Protein AF-S9QBD2-F1 (afdb_monomer_lite)

Secondary structure (DSSP, 8-state):
---EEEEEEETTEEEEEEEETTEEEEEE-S--SS--HHHHHHHHHHHHHHHHSSEEPTT--EE-SSEEEEEEE-

Foldseek 3Di:
DDWFWDWDDQPPWIWTWTDDDFKIKTFTPDDDPPDDFVVQQVSRQVGNCVRVVFHFDPPQWDDTSGMIMTTTDD

Structure (mmCIF, N/CA/C/O backbone):
data_AF-S9QBD2-F1
#
_entry.id   AF-S9QBD2-F1
#
loop_
_atom_site.group_PDB
_atom_site.id
_atom_site.type_symbol
_atom_site.label_atom_id
_atom_site.label_alt_id
_atom_site.label_comp_id
_atom_site.label_asym_id
_atom_site.label_entity_id
_atom_site.label_seq_id
_atom_site.pdbx_PDB_ins_code
_atom_site.Cartn_x
_atom_site.Cartn_y
_atom_site.Cartn_z
_atom_site.occupancy
_atom_site.B_iso_or_equiv
_atom_site.auth_seq_id
_atom_site.auth_comp_id
_atom_site.auth_asym_id
_atom_site.auth_atom_id
_atom_site.pdbx_PDB_model_num
ATOM 1 N N . MET A 1 1 ? 0.341 9.168 22.035 1.00 45.34 1 MET A N 1
ATOM 2 C CA . MET A 1 1 ? -0.231 9.183 20.669 1.00 45.34 1 MET A CA 1
ATOM 3 C C . MET A 1 1 ? 0.703 8.394 19.751 1.00 45.34 1 MET A C 1
ATOM 5 O O . MET A 1 1 ? 1.562 8.995 19.127 1.00 45.34 1 MET A O 1
ATOM 9 N N . GLY A 1 2 ? 0.627 7.059 19.743 1.00 57.22 2 GLY A N 1
ATOM 10 C CA . GLY A 1 2 ? 1.592 6.214 19.021 1.00 57.22 2 GLY A CA 1
ATOM 11 C C . GLY A 1 2 ? 1.042 5.755 17.675 1.00 57.22 2 GLY A C 1
ATOM 12 O O . GLY A 1 2 ? 0.054 5.028 17.653 1.00 57.22 2 GLY A O 1
ATOM 13 N N . GLY A 1 3 ? 1.647 6.199 16.572 1.00 72.75 3 GLY A N 1
ATOM 14 C CA . GLY A 1 3 ? 1.523 5.494 15.294 1.00 72.75 3 GLY A CA 1
ATOM 15 C C . GLY A 1 3 ? 2.332 4.200 15.366 1.00 72.75 3 GLY A C 1
ATOM 16 O O . GLY A 1 3 ? 3.383 4.174 16.008 1.00 72.75 3 GLY A O 1
ATOM 17 N N . ARG A 1 4 ? 1.820 3.123 14.773 1.00 88.81 4 ARG A N 1
ATOM 18 C CA . ARG A 1 4 ? 2.550 1.859 14.629 1.00 88.81 4 ARG A CA 1
ATOM 19 C C . ARG A 1 4 ? 3.199 1.849 13.252 1.00 88.81 4 ARG A C 1
ATOM 21 O O . ARG A 1 4 ? 2.622 2.369 12.299 1.00 88.81 4 ARG A O 1
ATOM 28 N N . SER A 1 5 ? 4.387 1.273 13.156 1.00 95.31 5 SER A N 1
ATOM 29 C CA . SER A 1 5 ? 5.124 1.196 11.902 1.00 95.31 5 SER A CA 1
ATOM 30 C C . SER A 1 5 ? 5.855 -0.131 11.758 1.00 95.31 5 SER A C 1
ATOM 32 O O . SER A 1 5 ? 6.051 -0.860 12.734 1.00 95.31 5 SER A O 1
ATOM 34 N N . GLY A 1 6 ? 6.231 -0.450 10.527 1.00 97.06 6 GLY A N 1
ATOM 35 C CA . GLY A 1 6 ? 7.027 -1.620 10.191 1.00 97.06 6 GLY A CA 1
ATOM 36 C C . GLY A 1 6 ? 7.384 -1.626 8.712 1.00 97.06 6 GLY A C 1
ATOM 37 O O . GLY A 1 6 ? 6.740 -0.949 7.915 1.00 97.06 6 GLY A O 1
ATOM 38 N N . SER A 1 7 ? 8.399 -2.400 8.347 1.00 97.38 7 SER A N 1
ATOM 39 C CA . SER A 1 7 ? 8.871 -2.496 6.965 1.00 97.38 7 SER A CA 1
ATOM 40 C C . SER A 1 7 ? 8.675 -3.913 6.443 1.00 97.38 7 SER A C 1
ATOM 42 O O . SER A 1 7 ? 8.867 -4.882 7.178 1.00 97.38 7 SER A O 1
ATOM 44 N N . THR A 1 8 ? 8.296 -4.048 5.175 1.00 98.31 8 THR A N 1
ATOM 45 C CA . THR A 1 8 ? 8.143 -5.354 4.520 1.00 98.31 8 THR A CA 1
ATOM 46 C C . THR A 1 8 ? 8.532 -5.285 3.047 1.00 98.31 8 THR A C 1
ATOM 48 O O . THR A 1 8 ? 8.617 -4.210 2.449 1.00 98.31 8 THR A O 1
ATOM 51 N N . VAL A 1 9 ? 8.779 -6.452 2.460 1.00 98.06 9 VAL A N 1
ATOM 52 C CA . VAL A 1 9 ? 9.058 -6.624 1.036 1.00 98.06 9 VAL A CA 1
ATOM 53 C C . VAL A 1 9 ? 7.927 -7.435 0.419 1.00 98.06 9 VAL A C 1
ATOM 55 O O . VAL A 1 9 ? 7.627 -8.542 0.864 1.00 98.06 9 VAL A O 1
ATOM 58 N N . VAL A 1 10 ? 7.320 -6.895 -0.635 1.00 97.69 10 VAL A N 1
ATOM 59 C CA . VAL A 1 10 ? 6.273 -7.559 -1.412 1.00 97.69 10 VAL A CA 1
ATOM 60 C C . VAL A 1 10 ? 6.717 -7.626 -2.869 1.00 97.69 10 VAL A C 1
ATOM 62 O O . VAL A 1 10 ? 6.707 -6.635 -3.602 1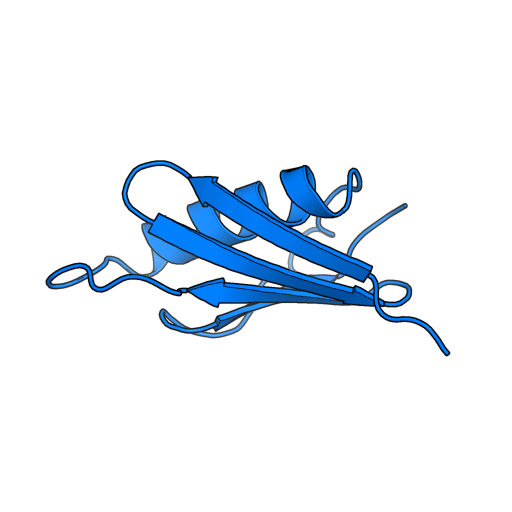.00 97.69 10 VAL A O 1
ATOM 65 N N . GLY A 1 11 ? 7.137 -8.819 -3.293 1.00 95.31 11 GLY A N 1
ATOM 66 C CA . GLY A 1 11 ? 7.717 -9.025 -4.618 1.00 95.31 11 GLY A CA 1
ATOM 67 C C . GLY A 1 11 ? 8.997 -8.206 -4.799 1.00 95.31 11 GLY A C 1
ATOM 68 O O . GLY A 1 11 ? 9.950 -8.368 -4.043 1.00 95.31 11 GLY A O 1
ATOM 69 N N . ALA A 1 12 ? 9.015 -7.327 -5.802 1.00 95.44 12 ALA A N 1
ATOM 70 C CA . ALA A 1 12 ? 10.152 -6.452 -6.097 1.00 95.44 12 ALA A CA 1
ATOM 71 C C . ALA A 1 12 ? 10.126 -5.113 -5.333 1.00 95.44 12 ALA A C 1
ATOM 73 O O . ALA A 1 12 ? 11.020 -4.289 -5.528 1.00 95.44 12 ALA A O 1
ATOM 74 N N . TYR A 1 13 ? 9.111 -4.861 -4.503 1.00 97.69 13 TYR A N 1
ATOM 75 C CA . TYR A 1 13 ? 8.906 -3.579 -3.831 1.00 97.69 13 TYR A CA 1
ATOM 76 C C . TYR A 1 13 ? 9.169 -3.700 -2.330 1.00 97.69 13 TYR A C 1
ATOM 78 O O . TYR A 1 13 ? 8.663 -4.614 -1.680 1.00 97.69 13 TYR A O 1
ATOM 86 N N . ALA A 1 14 ? 9.937 -2.764 -1.781 1.00 98.12 14 ALA A N 1
ATOM 87 C CA . ALA A 1 14 ? 10.112 -2.604 -0.342 1.00 98.12 14 ALA A CA 1
ATOM 88 C C . ALA A 1 14 ? 9.262 -1.424 0.133 1.00 98.12 14 ALA A C 1
ATOM 90 O O . ALA A 1 14 ? 9.243 -0.384 -0.531 1.00 98.12 14 ALA A O 1
ATOM 91 N N . PHE A 1 15 ? 8.568 -1.593 1.257 1.00 98.44 15 PHE A N 1
ATOM 92 C CA . PHE A 1 15 ? 7.709 -0.567 1.835 1.00 98.44 15 PHE A CA 1
ATOM 93 C C . PHE A 1 15 ? 7.995 -0.349 3.314 1.00 98.44 15 PHE A C 1
ATOM 95 O O . PHE A 1 15 ? 8.121 -1.313 4.069 1.00 98.44 15 PHE A O 1
ATOM 102 N N . ASP A 1 16 ? 7.993 0.917 3.716 1.00 98.31 16 ASP A N 1
ATOM 103 C CA . ASP A 1 16 ? 7.865 1.356 5.099 1.00 98.31 16 ASP A CA 1
ATOM 104 C C . ASP A 1 16 ? 6.407 1.745 5.346 1.00 98.31 16 ASP A C 1
ATOM 106 O O . ASP A 1 16 ? 5.886 2.700 4.765 1.00 98.31 16 ASP A O 1
ATOM 110 N N . VAL A 1 17 ? 5.726 0.974 6.187 1.00 98.12 17 VAL A N 1
ATOM 111 C CA . VAL A 1 17 ? 4.309 1.147 6.492 1.00 98.12 17 VAL A CA 1
ATOM 112 C C . VAL A 1 17 ? 4.153 1.865 7.822 1.00 98.12 17 VAL A C 1
ATOM 114 O O . VAL A 1 17 ? 4.759 1.483 8.822 1.00 98.12 17 VAL A O 1
ATOM 117 N N . ASN A 1 18 ? 3.285 2.871 7.846 1.00 97.38 18 ASN A N 1
ATOM 118 C CA . ASN A 1 18 ? 2.851 3.579 9.041 1.00 97.38 18 ASN A CA 1
ATOM 119 C C . ASN A 1 18 ? 1.328 3.514 9.131 1.00 97.38 18 ASN A C 1
ATOM 121 O O . ASN A 1 18 ? 0.637 3.695 8.134 1.00 97.38 18 ASN A O 1
ATOM 125 N N . PHE A 1 19 ? 0.786 3.272 10.321 1.00 96.00 19 PHE A N 1
ATOM 126 C CA . PHE A 1 19 ? -0.657 3.264 10.526 1.00 96.00 19 PHE A CA 1
ATOM 127 C C . PHE A 1 19 ? -1.055 3.783 11.906 1.00 96.00 19 PHE A C 1
ATOM 129 O O . PHE A 1 19 ? -0.338 3.642 12.904 1.00 96.00 19 PHE A O 1
ATOM 136 N N . LYS A 1 20 ? -2.227 4.416 11.960 1.00 94.56 20 LYS A N 1
ATOM 137 C CA . LYS A 1 20 ? -2.797 4.992 13.177 1.00 94.56 20 LYS A CA 1
ATOM 138 C C . LYS A 1 20 ? -4.317 5.041 13.069 1.00 94.56 20 LYS A C 1
ATOM 140 O O . LYS A 1 20 ? -4.862 5.680 12.175 1.00 94.56 20 LYS A O 1
ATOM 145 N N . GLY A 1 21 ? -5.002 4.425 14.031 1.00 92.69 21 GLY A N 1
ATOM 146 C CA . GLY A 1 21 ? -6.458 4.296 13.967 1.00 92.69 21 GLY A CA 1
ATOM 147 C C . GLY A 1 21 ? -6.862 3.515 12.717 1.00 92.69 21 GLY A C 1
ATOM 148 O O . GLY A 1 21 ? -6.327 2.436 12.484 1.00 92.69 21 GLY A O 1
ATOM 149 N N . SER A 1 22 ? -7.754 4.084 11.909 1.00 95.44 22 SER A N 1
ATOM 150 C CA . SER A 1 22 ? -8.242 3.493 10.659 1.00 95.44 22 SER A CA 1
ATOM 151 C C . SER A 1 22 ? -7.450 3.905 9.413 1.00 95.44 22 SER A C 1
ATOM 153 O O . SER A 1 22 ? -7.885 3.604 8.309 1.00 95.44 22 SER A O 1
ATOM 155 N N . GLN A 1 23 ? -6.316 4.600 9.544 1.00 96.62 23 GLN A N 1
ATOM 156 C CA . GLN A 1 23 ? -5.520 5.057 8.398 1.00 96.62 23 GLN A CA 1
ATOM 157 C C . GLN A 1 23 ? -4.166 4.356 8.335 1.00 96.62 23 GLN A C 1
ATOM 159 O O . GLN A 1 23 ? -3.492 4.215 9.360 1.00 96.62 23 GLN A O 1
ATOM 164 N N . ALA A 1 24 ? -3.764 3.967 7.125 1.00 97.94 24 ALA A N 1
ATOM 165 C CA . ALA A 1 24 ? -2.468 3.376 6.834 1.00 97.94 24 ALA A CA 1
ATOM 166 C C . ALA A 1 24 ? -1.831 3.978 5.574 1.00 97.94 24 ALA A C 1
ATOM 168 O O . ALA A 1 24 ? -2.510 4.324 4.605 1.00 97.94 24 ALA A O 1
ATOM 169 N N . GLU A 1 25 ? -0.507 4.060 5.592 1.00 98.00 25 GLU A N 1
ATOM 170 C CA . GLU A 1 25 ? 0.328 4.599 4.524 1.00 98.00 25 GLU A CA 1
ATOM 171 C C . GLU A 1 25 ? 1.528 3.674 4.323 1.00 98.00 25 GLU A C 1
ATOM 173 O O . GLU A 1 25 ? 2.161 3.263 5.291 1.00 98.00 25 GLU A O 1
ATOM 178 N N . ALA A 1 26 ? 1.852 3.352 3.076 1.00 98.38 26 ALA A N 1
ATOM 179 C CA . ALA A 1 26 ? 3.000 2.550 2.683 1.00 98.38 26 ALA A CA 1
ATOM 180 C C . ALA A 1 26 ? 3.897 3.363 1.750 1.00 98.38 26 ALA A C 1
ATOM 182 O O . ALA A 1 26 ? 3.531 3.646 0.607 1.00 98.38 26 ALA A O 1
ATOM 183 N N . TYR A 1 27 ? 5.083 3.715 2.234 1.00 98.00 27 TYR A N 1
ATOM 184 C CA . TYR A 1 27 ? 6.106 4.431 1.482 1.00 98.00 27 TYR A CA 1
ATOM 185 C C . TYR A 1 27 ? 7.043 3.443 0.812 1.00 98.00 27 TYR A C 1
ATOM 187 O O . TYR A 1 27 ? 7.639 2.610 1.488 1.00 98.00 27 TYR A O 1
ATOM 195 N N . ARG A 1 28 ? 7.207 3.527 -0.507 1.00 96.94 28 ARG A N 1
ATOM 196 C CA . ARG A 1 28 ? 8.158 2.674 -1.218 1.00 96.94 28 ARG A CA 1
ATOM 197 C C . ARG A 1 28 ? 9.586 3.122 -0.912 1.00 96.94 28 ARG A C 1
ATOM 199 O O . ARG A 1 28 ? 9.959 4.249 -1.228 1.00 96.94 28 ARG A O 1
ATOM 206 N N . SER A 1 29 ? 10.398 2.223 -0.368 1.00 96.88 29 SER A N 1
ATOM 207 C CA . SER A 1 29 ? 11.757 2.521 0.101 1.00 96.88 29 SER A CA 1
ATOM 208 C C . SER A 1 29 ? 12.869 2.054 -0.842 1.00 96.88 29 SER A C 1
ATOM 210 O O . SER A 1 29 ? 14.038 2.359 -0.616 1.00 96.88 29 SER A O 1
ATOM 212 N N . ASN A 1 30 ? 12.532 1.365 -1.939 1.00 96.31 30 ASN A N 1
ATOM 213 C CA . ASN A 1 30 ? 13.499 0.934 -2.948 1.00 96.31 30 ASN A CA 1
ATOM 214 C C . ASN A 1 30 ? 13.279 1.561 -4.336 1.00 96.31 30 ASN A C 1
ATOM 216 O O . ASN A 1 30 ? 12.200 2.049 -4.698 1.00 96.31 30 ASN A O 1
ATOM 220 N N . ILE A 1 31 ? 14.346 1.529 -5.138 1.00 93.12 31 ILE A N 1
ATOM 221 C CA . ILE A 1 31 ? 14.337 1.967 -6.534 1.00 93.12 31 ILE A CA 1
ATOM 222 C C . ILE A 1 31 ? 14.000 0.772 -7.424 1.00 93.12 31 ILE A C 1
ATOM 224 O O . ILE A 1 31 ? 14.687 -0.245 -7.406 1.00 93.12 31 ILE A O 1
ATOM 228 N N . VAL A 1 32 ? 12.967 0.935 -8.248 1.00 92.00 32 VAL A N 1
ATOM 229 C CA . VAL A 1 32 ? 12.588 -0.001 -9.309 1.00 92.00 32 VAL A CA 1
ATOM 230 C C . VAL A 1 32 ? 12.483 0.789 -10.608 1.00 92.00 32 VAL A C 1
ATOM 232 O O . VAL A 1 32 ? 11.893 1.871 -10.634 1.00 92.00 32 VAL A O 1
ATOM 235 N N . LEU A 1 33 ? 13.075 0.279 -11.689 1.00 91.06 33 LEU A N 1
ATOM 236 C CA . LEU A 1 33 ? 13.039 0.942 -12.990 1.00 91.06 33 LEU A CA 1
ATOM 237 C C . LEU A 1 33 ? 11.645 0.806 -13.616 1.00 91.06 33 LEU A C 1
ATOM 239 O O . LEU A 1 33 ? 11.176 -0.307 -13.826 1.00 91.06 33 LEU A O 1
ATOM 243 N N . ARG A 1 34 ? 11.020 1.942 -13.962 1.00 89.94 34 ARG A N 1
ATOM 244 C CA . ARG A 1 34 ? 9.694 2.019 -14.617 1.00 89.94 34 ARG A CA 1
ATOM 245 C C . ARG A 1 34 ? 8.631 1.133 -13.933 1.00 89.94 34 ARG A C 1
ATOM 247 O O . ARG A 1 34 ? 8.087 0.229 -14.569 1.00 89.94 34 ARG A O 1
ATOM 254 N N . PRO A 1 35 ? 8.320 1.388 -12.652 1.00 91.75 35 PRO A N 1
ATOM 255 C CA . PRO A 1 35 ? 7.346 0.593 -11.920 1.00 91.75 35 PRO A CA 1
ATOM 256 C C . PRO A 1 35 ? 5.948 0.822 -12.497 1.00 91.75 35 PRO A C 1
ATOM 258 O O . PRO A 1 35 ? 5.561 1.961 -12.776 1.00 91.75 35 PRO A O 1
ATOM 261 N N . LYS A 1 36 ? 5.165 -0.247 -12.658 1.00 95.00 36 LYS A N 1
ATOM 262 C CA . LYS A 1 36 ? 3.759 -0.097 -13.036 1.00 95.00 36 LYS A CA 1
ATOM 263 C C . LYS A 1 36 ? 2.951 0.294 -11.812 1.00 95.00 36 LYS A C 1
ATOM 265 O O . LYS A 1 36 ? 2.998 -0.395 -10.797 1.00 95.00 36 LYS A O 1
ATOM 270 N N . ALA A 1 37 ? 2.161 1.357 -11.934 1.00 94.50 37 ALA A N 1
ATOM 271 C CA . ALA A 1 37 ? 1.334 1.844 -10.837 1.00 94.50 37 ALA A CA 1
ATOM 272 C C . ALA A 1 37 ? 0.444 0.739 -10.248 1.00 94.50 37 ALA A C 1
ATOM 274 O O . ALA A 1 37 ? 0.463 0.538 -9.041 1.00 94.50 37 ALA A O 1
ATOM 275 N N . SER A 1 38 ? -0.254 -0.040 -11.080 1.00 96.00 38 SER A N 1
ATOM 276 C CA . SER A 1 38 ? -1.123 -1.132 -10.617 1.00 96.00 38 SER A CA 1
ATOM 277 C C . SER A 1 38 ? -0.397 -2.182 -9.768 1.00 96.00 38 SER A C 1
ATOM 279 O O . SER A 1 38 ? -0.946 -2.649 -8.774 1.00 96.00 38 SER A O 1
ATOM 281 N N . GLU A 1 39 ? 0.842 -2.527 -10.126 1.00 96.75 39 GLU A N 1
ATOM 282 C CA . GLU A 1 39 ? 1.667 -3.475 -9.371 1.00 96.75 39 GLU A CA 1
ATOM 283 C C . GLU A 1 39 ? 2.110 -2.870 -8.032 1.00 96.75 39 GLU A C 1
ATOM 285 O O . GLU A 1 39 ? 2.052 -3.549 -7.009 1.00 96.75 39 GLU A O 1
ATOM 290 N N . VAL A 1 40 ? 2.484 -1.585 -8.020 1.00 97.19 40 VAL A N 1
ATOM 291 C CA . VAL A 1 40 ? 2.830 -0.862 -6.786 1.00 97.19 40 VAL A CA 1
ATOM 292 C C 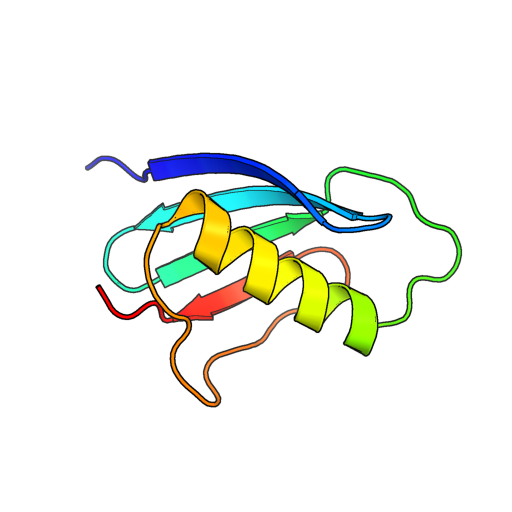. VAL A 1 40 ? 1.629 -0.769 -5.849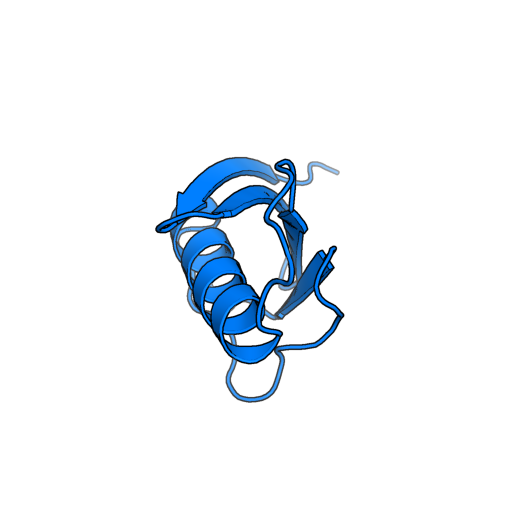 1.00 97.19 40 VAL A C 1
ATOM 294 O O . VAL A 1 40 ? 1.778 -1.049 -4.666 1.00 97.19 40 VAL A O 1
ATOM 297 N N . PHE A 1 41 ? 0.439 -0.430 -6.355 1.00 97.75 41 PHE A N 1
ATOM 298 C CA . PHE A 1 41 ? -0.777 -0.362 -5.540 1.00 97.75 41 PHE A CA 1
ATOM 299 C C . PHE A 1 41 ? -1.129 -1.722 -4.935 1.00 97.75 41 PHE A C 1
ATOM 301 O O . PHE A 1 41 ? -1.381 -1.804 -3.736 1.00 97.75 41 PHE A O 1
ATOM 308 N N . ALA A 1 42 ? -1.090 -2.800 -5.724 1.00 97.75 42 ALA A N 1
ATOM 309 C CA . ALA A 1 42 ? -1.352 -4.148 -5.219 1.00 97.75 42 ALA A CA 1
ATOM 310 C C . ALA A 1 42 ? -0.328 -4.579 -4.149 1.00 97.75 42 ALA A C 1
ATOM 312 O O . ALA A 1 42 ? -0.696 -5.135 -3.109 1.00 97.75 42 ALA A O 1
ATOM 313 N N . ALA A 1 43 ? 0.955 -4.286 -4.378 1.00 98.06 43 ALA A N 1
ATOM 314 C CA . ALA A 1 43 ? 2.018 -4.586 -3.427 1.00 98.06 43 ALA A CA 1
ATOM 315 C C . ALA A 1 43 ? 1.910 -3.738 -2.149 1.00 98.06 43 ALA A C 1
ATOM 317 O O . ALA A 1 43 ? 2.070 -4.268 -1.053 1.00 98.06 43 ALA A O 1
ATOM 318 N N . GLY A 1 44 ? 1.570 -2.454 -2.276 1.00 98.12 44 GLY A N 1
ATOM 319 C CA . GLY A 1 44 ? 1.356 -1.538 -1.157 1.00 98.12 44 GLY A CA 1
ATOM 320 C C . GLY A 1 44 ? 0.169 -1.946 -0.285 1.00 98.12 44 GLY A C 1
ATOM 321 O O . GLY A 1 44 ? 0.302 -1.982 0.933 1.00 98.12 44 GLY A O 1
ATOM 322 N N . VAL A 1 45 ? -0.958 -2.350 -0.886 1.00 98.19 45 VAL A N 1
ATOM 323 C CA . VAL A 1 45 ? -2.104 -2.926 -0.153 1.00 98.19 45 VAL A CA 1
ATOM 324 C C . VAL A 1 45 ? -1.670 -4.155 0.639 1.00 98.19 45 VAL A C 1
ATOM 326 O O . VAL A 1 45 ? -1.920 -4.238 1.837 1.00 98.19 45 VAL A O 1
ATOM 329 N N . THR A 1 46 ? -0.951 -5.074 -0.006 1.00 98.50 46 THR A N 1
ATOM 330 C CA . THR A 1 46 ? -0.439 -6.281 0.656 1.00 98.50 46 THR A CA 1
ATOM 331 C C . THR A 1 46 ? 0.500 -5.930 1.813 1.00 98.50 46 THR A C 1
ATOM 333 O O . THR A 1 46 ? 0.405 -6.527 2.882 1.00 98.50 46 THR A O 1
ATOM 336 N N . ALA A 1 47 ? 1.381 -4.942 1.633 1.00 98.44 47 ALA A N 1
ATOM 337 C CA . ALA A 1 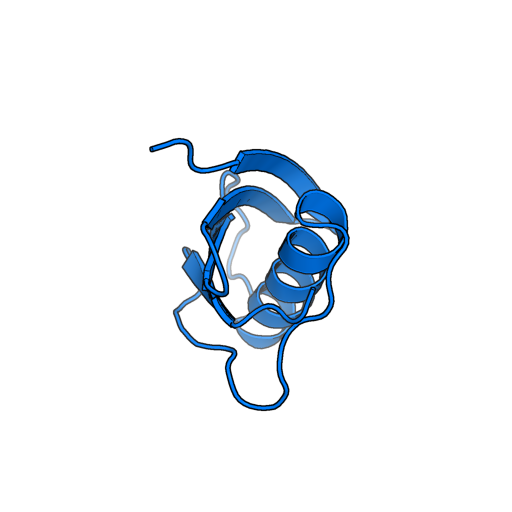47 ? 2.288 -4.481 2.679 1.00 98.44 47 ALA A CA 1
ATOM 338 C C . ALA A 1 47 ? 1.526 -3.894 3.878 1.00 98.44 47 ALA A C 1
ATOM 340 O O . ALA A 1 47 ? 1.836 -4.224 5.024 1.00 98.44 47 ALA A O 1
ATOM 341 N N . ILE A 1 48 ? 0.497 -3.077 3.621 1.00 98.44 48 ILE A N 1
ATOM 342 C CA . ILE A 1 48 ? -0.383 -2.526 4.659 1.00 98.44 48 ILE A CA 1
ATOM 343 C C . ILE A 1 48 ? -1.060 -3.650 5.442 1.00 98.44 48 ILE A C 1
ATOM 345 O O . ILE A 1 48 ? -1.023 -3.631 6.672 1.00 98.44 48 ILE A O 1
ATOM 349 N N . GLU A 1 49 ? -1.640 -4.643 4.766 1.00 98.06 49 GLU A N 1
ATOM 350 C CA . GLU A 1 49 ? -2.310 -5.764 5.438 1.00 98.06 49 GLU A CA 1
ATOM 351 C C . GLU A 1 49 ? -1.330 -6.610 6.266 1.00 98.06 49 GLU A C 1
ATOM 353 O O . GLU A 1 49 ? -1.635 -6.973 7.401 1.00 98.06 49 GLU A O 1
ATOM 358 N N . GLN A 1 50 ? -0.121 -6.866 5.753 1.00 97.88 50 GLN A N 1
ATOM 359 C CA . GLN A 1 50 ? 0.917 -7.616 6.472 1.00 97.88 50 GLN A CA 1
ATOM 360 C C . GLN A 1 50 ? 1.402 -6.901 7.739 1.00 97.88 50 GLN A C 1
ATOM 362 O O . GLN A 1 50 ? 1.560 -7.543 8.776 1.00 97.88 50 GLN A O 1
ATOM 367 N N . ILE A 1 51 ? 1.654 -5.588 7.666 1.00 97.75 51 ILE A N 1
ATOM 368 C CA . ILE A 1 51 ? 2.209 -4.822 8.793 1.00 97.75 51 ILE A CA 1
ATOM 369 C C . ILE A 1 51 ? 1.134 -4.446 9.815 1.00 97.75 51 ILE A C 1
ATOM 371 O O . ILE A 1 51 ? 1.385 -4.496 11.021 1.00 97.75 51 ILE A O 1
ATOM 375 N N . SER A 1 52 ? -0.061 -4.065 9.359 1.00 96.12 52 SER A N 1
ATOM 376 C CA . SER A 1 52 ? -1.156 -3.713 10.270 1.00 96.12 52 SER A CA 1
ATOM 377 C C . SER A 1 52 ? -1.815 -4.939 10.906 1.00 96.12 52 SER A C 1
ATOM 379 O O . SER A 1 52 ? -2.314 -4.840 12.026 1.00 96.12 52 SER A O 1
ATOM 381 N N . GLY A 1 53 ? -1.812 -6.087 10.215 1.00 96.50 53 GLY A N 1
ATOM 382 C CA . GLY A 1 53 ? -2.594 -7.271 10.580 1.00 96.50 53 GLY A CA 1
ATOM 383 C C . GLY A 1 53 ? -4.098 -7.121 10.318 1.00 96.50 53 GLY A C 1
ATOM 384 O O . GLY A 1 53 ? -4.871 -8.008 10.675 1.00 96.50 53 GLY A O 1
ATOM 385 N N . CYS A 1 54 ? -4.513 -6.009 9.711 1.00 96.62 54 CYS A N 1
ATOM 386 C CA . CYS A 1 54 ? -5.901 -5.668 9.420 1.00 96.62 54 CYS A CA 1
ATOM 387 C C . CYS A 1 54 ? -6.171 -5.730 7.912 1.00 96.62 54 CYS A C 1
ATOM 389 O O . CYS A 1 54 ? -5.254 -5.898 7.107 1.00 96.62 54 CYS A O 1
ATOM 391 N N . ARG A 1 55 ? -7.440 -5.598 7.516 1.00 97.81 55 ARG A N 1
ATOM 392 C CA . ARG A 1 55 ? -7.833 -5.579 6.097 1.00 97.81 55 ARG A CA 1
ATOM 393 C C . ARG A 1 55 ? -7.932 -4.164 5.564 1.00 97.81 55 ARG A C 1
ATOM 395 O O . ARG A 1 55 ? -8.375 -3.275 6.281 1.00 97.81 55 ARG A O 1
ATOM 402 N N . VAL A 1 56 ? -7.584 -3.961 4.298 1.00 97.81 56 VAL A N 1
ATOM 403 C CA . VAL A 1 56 ? -7.820 -2.675 3.629 1.00 97.81 56 VAL A CA 1
ATOM 404 C C . VAL A 1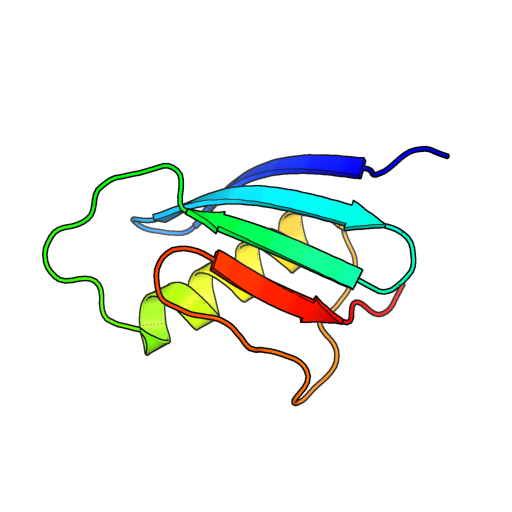 56 ? -9.299 -2.532 3.259 1.00 97.81 56 VAL A C 1
ATOM 406 O O . VAL A 1 56 ? -9.907 -3.449 2.703 1.00 97.81 56 VAL A O 1
ATOM 409 N N . ALA A 1 57 ? -9.890 -1.371 3.547 1.00 97.75 57 ALA A N 1
ATOM 410 C CA . ALA A 1 57 ? -11.271 -1.074 3.193 1.00 97.75 57 ALA A CA 1
ATOM 411 C C . ALA A 1 57 ? -11.442 -0.995 1.659 1.00 97.75 57 ALA A C 1
ATOM 413 O O . ALA A 1 57 ? -10.638 -0.333 0.984 1.00 97.75 57 ALA A O 1
ATOM 414 N N . PRO A 1 58 ? -12.496 -1.609 1.086 1.00 94.31 58 PRO A N 1
ATOM 415 C CA . PRO A 1 58 ? -12.774 -1.528 -0.346 1.00 94.31 58 PRO A CA 1
ATOM 416 C C . PRO A 1 58 ? -12.864 -0.078 -0.832 1.00 94.31 58 PRO A C 1
ATOM 418 O O . PRO A 1 58 ? -13.445 0.769 -0.160 1.00 94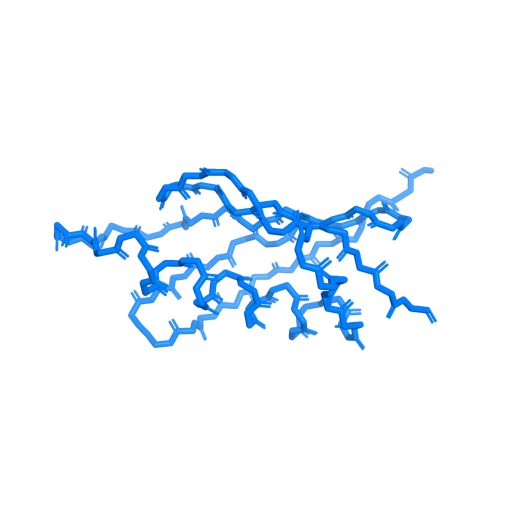.31 58 PRO A O 1
ATOM 421 N N . ASN A 1 59 ? -12.319 0.202 -2.019 1.00 95.31 59 ASN A N 1
ATOM 422 C CA . ASN A 1 59 ? -12.334 1.527 -2.659 1.00 95.31 59 ASN A CA 1
ATOM 423 C C . ASN A 1 59 ? -11.658 2.668 -1.863 1.00 95.31 59 ASN A C 1
ATOM 425 O O . ASN A 1 59 ? -11.815 3.827 -2.233 1.00 95.31 59 ASN A O 1
ATOM 429 N N . SER A 1 60 ? -10.891 2.367 -0.808 1.00 97.31 60 SER A N 1
ATOM 430 C CA . SER A 1 60 ? -10.152 3.382 -0.030 1.00 97.31 60 SER A CA 1
ATOM 431 C C . SER A 1 60 ? -8.730 3.651 -0.541 1.00 97.31 60 SER A C 1
ATOM 433 O O . SER A 1 60 ? -8.099 4.633 -0.147 1.00 97.31 60 SER A O 1
ATOM 435 N N . VAL A 1 61 ? -8.216 2.774 -1.409 1.00 97.81 61 VAL A N 1
ATOM 436 C CA . VAL A 1 61 ? -6.830 2.814 -1.887 1.00 97.81 61 VAL A CA 1
ATOM 437 C C . VAL A 1 61 ? -6.612 4.018 -2.798 1.00 97.81 61 VAL A C 1
ATOM 439 O O . VAL A 1 61 ? -7.311 4.192 -3.796 1.00 97.81 61 VAL A O 1
ATOM 442 N N . ARG A 1 62 ? -5.606 4.829 -2.475 1.00 97.56 62 ARG A N 1
ATOM 443 C CA . ARG A 1 62 ? -5.223 6.036 -3.220 1.00 97.56 62 ARG A CA 1
ATOM 444 C C . ARG A 1 62 ? -3.727 6.323 -3.081 1.00 97.56 62 ARG A C 1
ATOM 446 O O . ARG A 1 62 ? -3.037 5.655 -2.317 1.00 97.56 62 ARG A O 1
ATOM 453 N N . GLY A 1 63 ? -3.231 7.318 -3.813 1.00 96.31 63 GLY A N 1
ATOM 454 C CA . GLY A 1 63 ? -1.833 7.755 -3.758 1.00 96.31 63 GLY A CA 1
ATOM 455 C C . GLY A 1 63 ? -1.146 7.679 -5.117 1.00 96.31 63 GLY A C 1
ATOM 456 O O . GLY A 1 63 ? -1.773 7.939 -6.145 1.00 96.31 63 GLY A O 1
ATOM 457 N N . ASP A 1 64 ? 0.135 7.322 -5.116 1.00 95.75 64 ASP A N 1
ATOM 458 C CA . ASP A 1 64 ? 0.991 7.238 -6.298 1.00 95.75 64 ASP A CA 1
ATOM 459 C C . ASP A 1 64 ? 2.034 6.104 -6.176 1.00 95.75 64 ASP A C 1
ATOM 461 O O . ASP A 1 64 ? 1.954 5.230 -5.315 1.00 95.75 64 ASP A O 1
ATOM 465 N N . VAL A 1 65 ? 3.015 6.074 -7.083 1.00 95.94 65 VAL A N 1
ATOM 466 C CA . VAL A 1 65 ? 4.034 5.011 -7.129 1.00 95.94 65 VAL A CA 1
ATOM 467 C C . VAL A 1 65 ? 5.069 5.073 -5.998 1.00 95.94 65 VAL A C 1
ATOM 469 O O . VAL A 1 65 ? 5.832 4.118 -5.832 1.00 95.94 65 VAL A O 1
ATOM 472 N N . ALA A 1 66 ? 5.157 6.188 -5.276 1.00 96.50 66 ALA A N 1
ATOM 473 C CA . ALA A 1 66 ? 6.042 6.375 -4.135 1.00 96.50 66 ALA A CA 1
ATOM 474 C C . ALA A 1 66 ? 5.312 6.137 -2.808 1.00 96.50 66 ALA A C 1
ATOM 476 O O . ALA A 1 66 ? 5.933 5.650 -1.865 1.00 96.50 66 ALA A O 1
ATOM 477 N N . MET A 1 67 ? 4.015 6.441 -2.735 1.00 97.44 67 MET A N 1
ATOM 478 C CA . MET A 1 67 ? 3.222 6.284 -1.518 1.00 97.44 67 MET A CA 1
ATOM 479 C C . MET A 1 67 ? 1.817 5.758 -1.818 1.00 97.44 67 MET A C 1
ATOM 481 O O . MET A 1 67 ? 1.052 6.379 -2.555 1.00 97.44 67 MET A O 1
ATOM 485 N N . VAL A 1 68 ? 1.450 4.653 -1.168 1.00 98.31 68 VAL A N 1
ATOM 486 C CA . VAL A 1 68 ? 0.097 4.084 -1.200 1.00 98.31 68 VAL A CA 1
ATOM 487 C C . VAL A 1 68 ? -0.586 4.357 0.133 1.00 98.31 68 VAL A C 1
ATOM 489 O O . VAL A 1 68 ? -0.039 4.044 1.184 1.00 98.31 68 VAL A O 1
ATOM 492 N N . GLN A 1 69 ? -1.786 4.922 0.103 1.00 98.25 69 GLN A N 1
ATOM 493 C CA . GLN A 1 69 ? -2.601 5.191 1.286 1.00 98.25 69 GLN A CA 1
ATOM 494 C C . GLN A 1 69 ? -3.895 4.388 1.219 1.00 98.25 69 GLN A C 1
ATOM 496 O O . GLN A 1 69 ? -4.463 4.208 0.139 1.00 98.25 69 GLN A O 1
ATOM 501 N N . ALA A 1 70 ? -4.381 3.945 2.372 1.00 98.25 70 ALA A N 1
ATOM 502 C CA . ALA A 1 70 ? -5.648 3.240 2.478 1.00 98.25 70 ALA A CA 1
ATOM 503 C C . ALA A 1 70 ? -6.276 3.399 3.866 1.00 98.25 70 ALA A C 1
ATOM 505 O O . ALA A 1 70 ? -5.600 3.719 4.849 1.00 98.25 70 ALA A O 1
ATOM 506 N N . GLU A 1 71 ? -7.576 3.131 3.945 1.00 98.12 71 GLU A N 1
ATOM 507 C CA . GLU A 1 71 ? -8.243 2.905 5.223 1.00 98.12 71 GLU A CA 1
ATOM 508 C C . GLU A 1 71 ? -8.133 1.424 5.603 1.00 98.12 71 GLU A C 1
ATOM 510 O O . GLU A 1 71 ? -8.199 0.550 4.736 1.00 98.12 71 GLU A O 1
ATOM 515 N N . ILE A 1 72 ? -7.957 1.137 6.893 1.00 97.62 72 ILE A N 1
ATOM 516 C CA . ILE A 1 72 ? -7.862 -0.223 7.434 1.00 97.62 72 ILE A CA 1
ATOM 517 C C . ILE A 1 72 ? -9.020 -0.530 8.385 1.00 97.62 72 ILE A C 1
ATOM 519 O O . ILE A 1 72 ? -9.471 0.327 9.145 1.00 97.62 72 ILE A O 1
ATOM 523 N N . LEU A 1 73 ? -9.471 -1.780 8.338 1.00 96.44 73 LEU A N 1
ATOM 524 C CA . LEU A 1 73 ? -10.535 -2.357 9.147 1.00 96.44 73 LEU A CA 1
ATOM 525 C C . LEU A 1 73 ? -9.921 -3.408 10.074 1.00 96.44 73 LEU A C 1
ATOM 527 O O . LEU A 1 73 ? -9.652 -4.544 9.665 1.00 96.44 73 LEU A O 1
ATOM 531 N N . CYS A 1 74 ? -9.660 -2.964 11.300 1.00 88.69 74 CYS A N 1
ATOM 532 C CA . CYS A 1 74 ? -9.429 -3.787 12.476 1.00 88.69 74 CYS A CA 1
ATOM 533 C C . CYS A 1 74 ? -10.746 -3.820 13.281 1.00 88.69 74 CYS A C 1
ATOM 535 O O . CYS A 1 74 ? -10.989 -4.840 13.945 1.00 88.69 74 CYS A O 1
#

pLDDT: mean 94.91, std 8.14, range [45.34, 98.5]

Organism: NCBI:txid1123360

Sequence (74 aa):
MGGRSGSTVVGAYAFDVNFKGSQAEAYRSNIVLRPKASEVFAAGVTAIEQISGCRVAPNSVRGDVAMVQAEILC

Radius of gyration: 11.18 Å; chains: 1; bounding box: 27×18×35 Å